Protein AF-A0A3D5E7F5-F1 (afdb_monomer_lite)

Structure (mmCIF, N/CA/C/O backbone):
data_AF-A0A3D5E7F5-F1
#
_entry.id   AF-A0A3D5E7F5-F1
#
loop_
_atom_site.group_PDB
_atom_site.id
_atom_site.type_symbol
_atom_site.label_atom_id
_atom_site.label_alt_id
_atom_site.label_comp_id
_atom_site.label_asym_id
_atom_site.label_entity_id
_atom_site.label_seq_id
_atom_site.pdbx_PDB_ins_code
_atom_site.Cartn_x
_atom_site.Cartn_y
_atom_site.Cartn_z
_atom_site.occupancy
_atom_site.B_iso_or_equiv
_atom_site.auth_seq_id
_atom_site.auth_comp_id
_atom_site.auth_asym_id
_atom_site.auth_atom_id
_atom_site.pdbx_PDB_model_num
ATOM 1 N N . MET A 1 1 ? 25.165 -11.598 -42.676 1.00 52.00 1 MET A N 1
ATOM 2 C CA . MET A 1 1 ? 25.227 -10.564 -41.622 1.00 52.00 1 MET A CA 1
ATOM 3 C C . MET A 1 1 ? 24.279 -11.002 -40.518 1.00 52.00 1 MET A C 1
ATOM 5 O O . MET A 1 1 ? 23.100 -10.679 -40.572 1.00 52.00 1 MET A O 1
ATOM 9 N N . GLY A 1 2 ? 24.751 -11.881 -39.631 1.00 55.62 2 GLY A N 1
ATOM 10 C CA . GLY A 1 2 ? 23.939 -12.395 -38.530 1.00 55.62 2 GLY A CA 1
ATOM 11 C C . GLY A 1 2 ? 23.637 -11.261 -37.561 1.00 55.62 2 GLY A C 1
ATOM 12 O O . GLY A 1 2 ? 24.557 -10.583 -37.113 1.00 55.62 2 GLY A O 1
ATOM 13 N N . LEU A 1 3 ? 22.355 -11.024 -37.298 1.00 56.19 3 LEU A N 1
ATOM 14 C CA . LEU A 1 3 ? 21.933 -10.163 -36.202 1.00 56.19 3 LEU A CA 1
ATOM 15 C C . LEU A 1 3 ? 22.453 -10.799 -34.907 1.00 56.19 3 LEU A C 1
ATOM 17 O O . LEU A 1 3 ? 22.221 -11.998 -34.718 1.00 56.19 3 LEU A O 1
ATOM 21 N N . PRO A 1 4 ? 23.177 -10.064 -34.047 1.00 60.12 4 PRO A N 1
ATOM 22 C CA . PRO A 1 4 ? 23.607 -10.633 -32.791 1.00 60.12 4 PRO A CA 1
ATOM 23 C C . PRO A 1 4 ? 22.354 -10.895 -31.961 1.00 60.12 4 PRO A C 1
ATOM 25 O O . PRO A 1 4 ? 21.516 -10.014 -31.758 1.00 60.12 4 PRO A O 1
ATOM 28 N N . LEU A 1 5 ? 22.237 -12.155 -31.555 1.00 63.81 5 LEU A N 1
ATOM 29 C CA . LEU A 1 5 ? 21.404 -12.629 -30.469 1.00 63.81 5 LEU A CA 1
ATOM 30 C C . LEU A 1 5 ? 21.556 -11.623 -29.319 1.00 63.81 5 LEU A C 1
ATOM 32 O O . LEU A 1 5 ? 22.644 -11.478 -28.766 1.00 63.81 5 LEU A O 1
ATOM 36 N N . MET A 1 6 ? 20.499 -10.874 -29.006 1.00 60.59 6 MET A N 1
ATOM 37 C CA . MET A 1 6 ? 20.415 -10.246 -27.693 1.00 60.59 6 MET A CA 1
ATOM 38 C C . MET A 1 6 ? 20.395 -11.403 -26.692 1.00 60.59 6 MET A C 1
ATOM 40 O O . MET A 1 6 ? 19.353 -12.028 -26.500 1.00 60.59 6 MET A O 1
ATOM 44 N N . GLU A 1 7 ? 21.549 -11.725 -26.112 1.00 63.12 7 GLU A N 1
ATOM 45 C CA . GLU A 1 7 ? 21.632 -12.545 -24.908 1.00 63.12 7 GLU A CA 1
ATOM 46 C C . GLU A 1 7 ? 21.009 -11.733 -23.769 1.00 63.12 7 GLU A C 1
ATOM 48 O O . GLU A 1 7 ? 21.666 -10.957 -23.081 1.00 63.12 7 GLU A O 1
ATOM 53 N N . LEU A 1 8 ? 19.687 -11.839 -23.634 1.00 66.00 8 LEU A N 1
ATOM 54 C CA . LEU A 1 8 ? 18.940 -11.303 -22.501 1.00 66.00 8 LEU A CA 1
ATOM 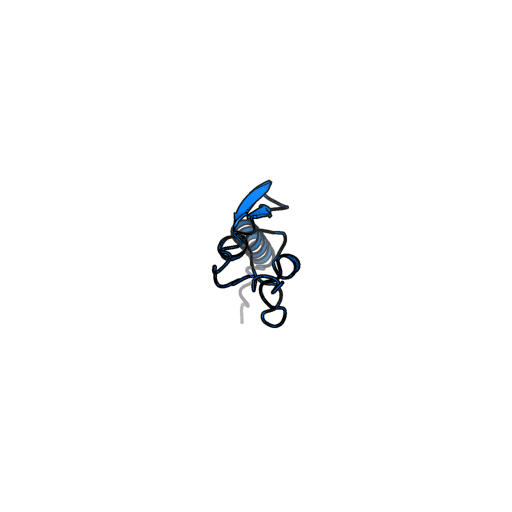55 C C . LEU A 1 8 ? 19.011 -12.302 -21.342 1.00 66.00 8 LEU A C 1
ATOM 57 O O . LEU A 1 8 ? 17.986 -12.823 -20.918 1.00 66.00 8 LEU A O 1
ATOM 61 N N . ASP A 1 9 ? 20.221 -12.561 -20.852 1.00 60.00 9 ASP A N 1
ATOM 62 C CA . ASP A 1 9 ? 20.463 -13.338 -19.630 1.00 60.00 9 ASP A CA 1
ATOM 63 C C . ASP A 1 9 ? 21.087 -12.472 -18.524 1.00 60.00 9 ASP A C 1
ATOM 65 O O . ASP A 1 9 ? 21.722 -12.974 -17.601 1.00 60.00 9 ASP 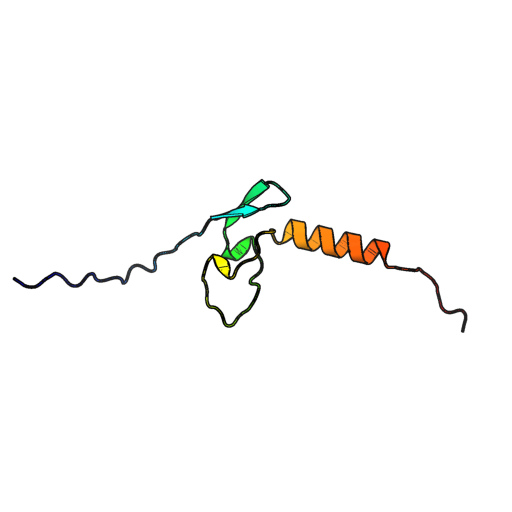A O 1
ATOM 69 N N . ASP A 1 10 ? 20.856 -11.157 -18.556 1.00 57.84 10 ASP A N 1
ATOM 70 C CA . ASP A 1 10 ? 20.887 -10.382 -17.322 1.00 57.84 10 ASP A CA 1
ATOM 71 C C . ASP A 1 10 ? 19.523 -10.552 -16.643 1.00 57.84 10 ASP A C 1
ATOM 73 O O . ASP A 1 10 ? 18.500 -10.191 -17.242 1.00 57.84 10 ASP A O 1
ATOM 77 N N . PRO A 1 11 ? 19.445 -11.076 -15.402 1.00 56.12 11 PRO A N 1
ATOM 78 C CA . PRO A 1 11 ? 18.229 -10.975 -14.621 1.00 56.12 11 PRO A CA 1
ATOM 79 C C . PRO A 1 11 ? 18.020 -9.485 -14.395 1.00 56.12 11 PRO A C 1
ATOM 81 O O . PRO A 1 11 ? 18.622 -8.896 -13.497 1.00 56.12 11 PRO A O 1
ATOM 84 N N . VAL A 1 12 ? 17.220 -8.851 -15.255 1.00 56.78 12 VAL A N 1
ATOM 85 C CA . VAL A 1 12 ? 16.892 -7.444 -15.105 1.00 56.78 12 VAL A CA 1
ATOM 86 C C . VAL A 1 12 ? 16.151 -7.351 -13.786 1.00 56.78 12 VAL A C 1
ATOM 88 O O . VAL A 1 12 ? 14.959 -7.649 -13.689 1.00 56.78 12 VAL A O 1
ATOM 91 N N . LEU A 1 13 ? 16.896 -6.989 -12.745 1.00 56.94 13 LEU A N 1
ATOM 92 C CA . LEU A 1 13 ? 16.402 -6.647 -11.432 1.00 56.94 13 LEU A CA 1
ATOM 93 C C . LEU A 1 13 ? 15.649 -5.333 -11.622 1.00 56.94 13 LEU A C 1
ATOM 95 O O . LEU A 1 13 ? 16.132 -4.256 -11.285 1.00 56.94 13 LEU A O 1
ATOM 99 N N . PHE A 1 14 ? 14.481 -5.408 -12.260 1.00 56.28 14 PHE A N 1
ATOM 100 C CA . PHE A 1 14 ? 13.590 -4.283 -12.409 1.00 56.28 14 PHE A CA 1
ATOM 101 C C . PHE A 1 14 ? 13.043 -3.985 -11.016 1.00 56.28 14 PHE A C 1
ATOM 103 O O . PHE A 1 14 ? 11.968 -4.456 -10.623 1.00 56.28 14 PHE A O 1
ATOM 110 N N . LEU A 1 15 ? 13.801 -3.194 -10.260 1.00 61.56 15 LEU A N 1
ATOM 111 C CA . LEU A 1 15 ? 13.337 -2.542 -9.052 1.00 61.56 15 LEU A CA 1
ATOM 112 C C . LEU A 1 15 ? 12.269 -1.532 -9.478 1.00 61.56 15 LEU A C 1
ATOM 114 O O . LEU A 1 15 ? 12.516 -0.354 -9.714 1.00 61.56 15 LEU A O 1
ATOM 118 N N . HIS A 1 16 ? 11.051 -2.029 -9.665 1.00 80.50 16 HIS A N 1
ATOM 119 C CA . HIS A 1 16 ? 9.911 -1.185 -9.950 1.00 80.50 16 HIS A CA 1
ATOM 120 C C . HIS A 1 16 ? 9.577 -0.431 -8.668 1.00 80.50 16 HIS A C 1
ATOM 122 O O . HIS A 1 16 ? 9.007 -0.986 -7.730 1.00 80.50 16 HIS A O 1
ATOM 128 N N . GLU A 1 17 ? 9.941 0.839 -8.610 1.00 90.25 17 GLU A N 1
ATOM 129 C CA . GLU A 1 17 ? 9.552 1.710 -7.514 1.00 90.25 17 GLU A CA 1
ATOM 130 C C . GLU A 1 17 ? 8.190 2.355 -7.793 1.00 90.25 17 GLU A C 1
ATOM 132 O O . GLU A 1 17 ? 7.838 2.681 -8.929 1.00 90.25 17 GLU A O 1
ATOM 137 N N . ARG A 1 18 ? 7.383 2.541 -6.744 1.00 90.12 18 ARG A N 1
ATOM 138 C CA . ARG A 1 18 ? 6.092 3.238 -6.830 1.00 90.12 18 ARG A CA 1
ATOM 139 C C . ARG A 1 18 ? 5.889 4.143 -5.627 1.00 90.12 18 ARG A C 1
ATOM 141 O O . ARG A 1 18 ? 6.157 3.769 -4.486 1.00 90.12 18 ARG A O 1
ATOM 148 N N . LYS A 1 19 ? 5.307 5.316 -5.881 1.00 94.44 19 LYS A N 1
ATOM 149 C CA . LYS A 1 19 ? 4.807 6.227 -4.849 1.00 94.44 19 LYS A CA 1
ATOM 150 C C . LYS A 1 19 ? 3.464 5.734 -4.304 1.00 94.44 19 LYS A C 1
ATOM 152 O O . LYS A 1 19 ? 2.512 5.538 -5.057 1.00 94.44 19 LYS A O 1
ATOM 157 N N . CYS A 1 20 ? 3.376 5.536 -2.992 1.00 96.00 20 CYS A N 1
ATOM 158 C CA . CYS A 1 20 ? 2.126 5.176 -2.323 1.00 96.00 20 CYS A CA 1
ATOM 159 C C . CYS A 1 20 ? 1.102 6.318 -2.424 1.00 96.00 20 CYS A C 1
ATOM 161 O O . CYS A 1 20 ? 1.429 7.460 -2.113 1.00 96.00 20 CYS A O 1
ATOM 163 N N . ARG A 1 21 ? -0.157 6.005 -2.760 1.00 95.00 21 ARG A N 1
ATOM 164 C CA . ARG A 1 21 ? -1.253 6.993 -2.859 1.00 95.00 21 ARG A CA 1
ATOM 165 C C . ARG A 1 21 ? -1.649 7.644 -1.521 1.00 95.00 21 ARG A C 1
ATOM 167 O O . ARG A 1 21 ? -2.294 8.685 -1.527 1.00 95.00 21 ARG A O 1
ATOM 174 N N . VAL A 1 22 ? -1.325 7.022 -0.385 1.00 95.88 22 VAL A N 1
ATOM 175 C CA . VAL A 1 22 ? -1.791 7.463 0.946 1.00 95.88 22 VAL A CA 1
ATOM 176 C C . VAL A 1 22 ? -0.726 8.272 1.679 1.00 95.88 22 VAL A C 1
ATOM 178 O O . VAL A 1 22 ? -0.993 9.382 2.122 1.00 95.88 22 VAL A O 1
ATOM 181 N N . CYS A 1 23 ? 0.489 7.732 1.808 1.00 96.00 23 CYS A N 1
ATOM 182 C CA . CYS A 1 23 ? 1.582 8.410 2.510 1.00 96.00 23 CYS A CA 1
ATOM 183 C C . CYS A 1 23 ? 2.540 9.166 1.584 1.00 96.00 23 CYS A C 1
ATOM 185 O O . CYS A 1 23 ? 3.461 9.807 2.080 1.00 96.00 23 CYS A O 1
ATOM 187 N N . ASN A 1 24 ? 2.362 9.076 0.260 1.00 95.94 24 ASN A N 1
ATOM 188 C CA . ASN A 1 24 ? 3.191 9.746 -0.746 1.00 95.94 24 ASN A CA 1
ATOM 189 C C . ASN A 1 24 ? 4.691 9.397 -0.705 1.00 95.94 24 ASN A C 1
ATOM 191 O O . ASN A 1 24 ? 5.486 10.076 -1.351 1.00 95.94 24 ASN A O 1
ATOM 195 N N . LYS A 1 25 ? 5.083 8.331 -0.001 1.00 95.62 25 LYS A N 1
ATOM 196 C CA . LYS A 1 25 ? 6.459 7.816 0.024 1.00 95.62 25 LYS A CA 1
ATOM 197 C C . LYS A 1 25 ? 6.673 6.783 -1.082 1.00 95.62 25 LYS A C 1
ATOM 199 O O . LYS A 1 25 ? 5.736 6.062 -1.443 1.00 95.62 25 LYS A O 1
ATOM 204 N N . THR A 1 26 ? 7.892 6.722 -1.601 1.00 94.00 26 THR A N 1
ATOM 205 C CA . THR A 1 26 ? 8.303 5.764 -2.634 1.00 94.00 26 THR A CA 1
ATOM 206 C C . THR A 1 26 ? 8.837 4.496 -1.981 1.00 94.00 26 THR A C 1
ATOM 208 O O . THR A 1 26 ? 9.591 4.573 -1.014 1.00 94.00 26 THR A O 1
ATOM 211 N N . TYR A 1 27 ? 8.411 3.340 -2.485 1.00 92.56 27 TYR A N 1
ATOM 212 C CA . TYR A 1 27 ? 8.891 2.034 -2.039 1.00 92.56 27 TYR A CA 1
ATOM 213 C C . TYR A 1 27 ? 9.108 1.109 -3.245 1.00 92.56 27 TYR A C 1
ATOM 215 O O . TYR A 1 27 ? 8.402 1.263 -4.251 1.00 92.56 27 TYR A O 1
ATOM 223 N N . PRO A 1 28 ? 9.999 0.109 -3.137 1.00 92.25 28 PRO A N 1
ATOM 224 C CA . PRO A 1 28 ? 10.078 -0.979 -4.111 1.00 92.25 28 PRO A CA 1
ATOM 225 C C . PRO A 1 28 ? 8.773 -1.799 -4.125 1.00 92.25 28 PRO A C 1
ATOM 227 O O . PRO A 1 28 ? 8.165 -2.035 -3.077 1.00 92.25 28 PRO A O 1
ATOM 230 N N . LEU A 1 29 ? 8.313 -2.239 -5.304 1.00 89.44 29 LEU A N 1
ATOM 231 C CA . LEU A 1 29 ? 7.038 -2.956 -5.478 1.00 89.44 29 LEU A CA 1
ATOM 232 C C . LEU A 1 29 ? 6.976 -4.277 -4.708 1.00 89.44 29 LEU A C 1
ATOM 234 O O . LEU A 1 29 ? 5.973 -4.560 -4.051 1.00 89.44 29 LEU A O 1
ATOM 238 N N . THR A 1 30 ? 8.048 -5.062 -4.785 1.00 87.38 30 THR A N 1
ATOM 239 C CA . THR A 1 30 ? 8.167 -6.404 -4.200 1.00 87.38 30 THR A CA 1
ATOM 240 C C . THR A 1 30 ? 8.064 -6.369 -2.672 1.00 87.38 30 THR A C 1
ATOM 242 O O . THR A 1 30 ? 7.295 -7.125 -2.067 1.00 87.38 30 THR A O 1
ATOM 245 N N . GLU A 1 31 ? 8.768 -5.438 -2.031 1.00 89.69 31 GLU A N 1
ATOM 246 C CA . GLU A 1 31 ? 8.795 -5.331 -0.570 1.00 89.69 31 GLU A CA 1
ATOM 247 C C . GLU A 1 31 ? 7.688 -4.422 -0.027 1.00 89.69 31 GLU A C 1
ATOM 249 O O . GLU A 1 31 ? 7.055 -4.746 0.981 1.00 89.69 31 GLU A O 1
ATOM 254 N N . GLY A 1 32 ? 7.411 -3.304 -0.697 1.00 92.69 32 GLY A N 1
ATOM 255 C CA . GLY A 1 32 ? 6.572 -2.223 -0.185 1.00 92.69 32 GLY A CA 1
ATOM 256 C C . GLY A 1 32 ? 5.072 -2.391 -0.409 1.00 92.69 32 GLY A C 1
ATOM 257 O O . GLY A 1 32 ? 4.284 -1.765 0.306 1.00 92.69 32 GLY A O 1
ATOM 258 N N . PHE A 1 33 ? 4.646 -3.231 -1.357 1.00 93.81 33 PHE A N 1
ATOM 259 C CA . PHE A 1 33 ? 3.245 -3.338 -1.777 1.00 93.81 33 PHE A CA 1
ATOM 260 C C . PHE A 1 33 ? 2.740 -4.788 -1.760 1.00 93.81 33 PHE A C 1
ATOM 262 O O . PHE A 1 33 ? 3.500 -5.742 -1.899 1.00 93.81 33 PHE A O 1
ATOM 269 N N . TYR A 1 34 ? 1.434 -4.973 -1.548 1.00 92.69 34 TYR A N 1
ATOM 270 C CA . TYR A 1 34 ? 0.800 -6.293 -1.646 1.00 92.69 34 TYR A CA 1
ATOM 271 C C . TYR A 1 34 ? 0.455 -6.629 -3.101 1.00 92.69 34 TYR A C 1
ATOM 273 O O . TYR A 1 34 ? -0.066 -5.780 -3.826 1.00 92.69 34 TYR A O 1
ATOM 281 N N . LEU A 1 35 ? 0.668 -7.884 -3.501 1.00 90.38 35 LEU A N 1
ATOM 282 C CA . LEU A 1 35 ? 0.128 -8.444 -4.742 1.00 90.38 35 LEU A CA 1
ATOM 283 C C . LEU A 1 35 ? -1.383 -8.641 -4.607 1.00 90.38 35 LEU A C 1
ATOM 285 O O . LEU A 1 35 ? -1.853 -9.282 -3.669 1.00 90.38 35 LEU A O 1
ATOM 289 N N . THR A 1 36 ? -2.150 -8.116 -5.561 1.00 86.62 36 THR A N 1
ATOM 290 C CA . THR A 1 36 ? -3.614 -8.262 -5.559 1.00 86.62 36 THR A CA 1
ATOM 291 C C . THR A 1 36 ? -4.058 -9.682 -5.908 1.00 86.62 36 THR A C 1
ATOM 293 O O . THR A 1 36 ? -5.044 -10.167 -5.357 1.00 86.62 36 THR A O 1
ATOM 296 N N . ARG A 1 37 ? -3.347 -10.365 -6.820 1.00 82.12 37 ARG A N 1
ATOM 297 C CA . ARG A 1 37 ? -3.609 -11.755 -7.231 1.00 82.12 37 ARG A CA 1
ATOM 298 C C . ARG A 1 37 ? -2.301 -12.467 -7.562 1.00 82.12 37 ARG A C 1
ATOM 300 O O . ARG A 1 37 ? -1.515 -11.948 -8.347 1.00 82.12 37 ARG A O 1
ATOM 307 N N . LYS A 1 38 ? -2.115 -1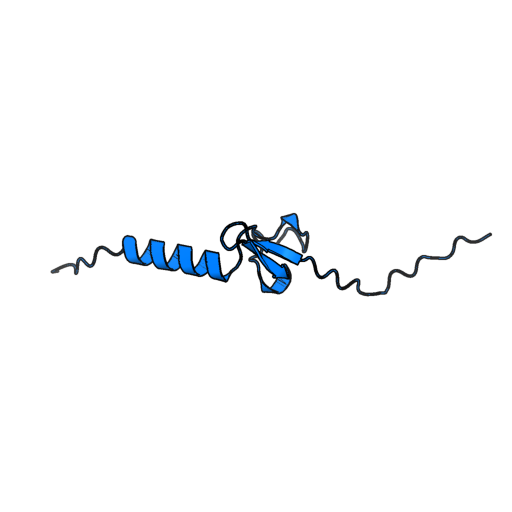3.683 -7.037 1.00 77.19 38 LYS A N 1
ATOM 308 C CA . LYS A 1 38 ? -0.913 -14.502 -7.284 1.00 77.19 38 LYS A CA 1
ATOM 309 C C . LYS A 1 38 ? -0.793 -14.991 -8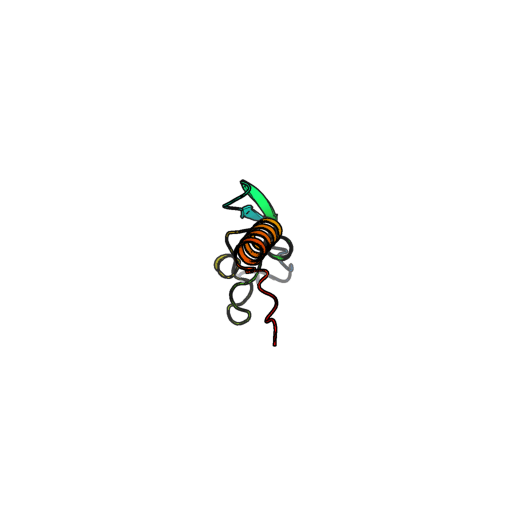.736 1.00 77.19 38 LYS A C 1
ATOM 311 O O . LYS A 1 38 ? 0.308 -15.201 -9.215 1.00 77.19 38 LYS A O 1
ATOM 316 N N . SER A 1 39 ? -1.909 -15.133 -9.454 1.00 74.12 39 SER A N 1
ATOM 317 C CA . SER A 1 39 ? -1.938 -15.723 -10.801 1.00 74.12 39 SER A CA 1
ATOM 318 C C . SER A 1 39 ? -1.536 -14.786 -11.948 1.00 74.12 39 SER A C 1
ATOM 320 O O . SER A 1 39 ? -1.391 -15.246 -13.074 1.00 74.12 39 SER A O 1
ATOM 322 N N . ARG A 1 40 ? -1.387 -13.474 -11.712 1.00 69.31 40 ARG A N 1
ATOM 323 C CA . ARG A 1 40 ? -1.172 -12.473 -12.782 1.00 69.31 40 ARG A CA 1
ATOM 324 C C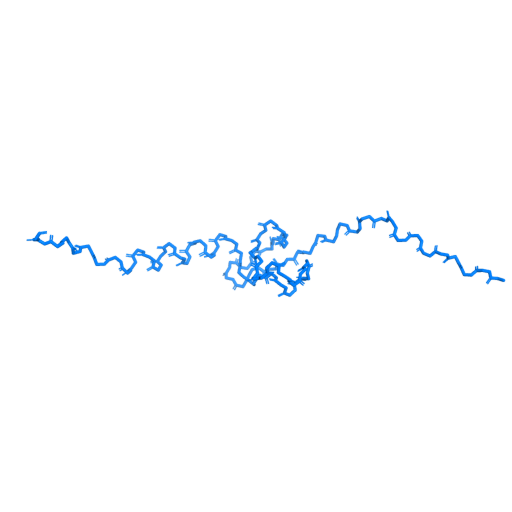 . ARG A 1 40 ? 0.302 -12.173 -13.099 1.00 69.31 40 ARG A C 1
ATOM 326 O O . ARG A 1 40 ? 0.563 -11.313 -13.943 1.00 69.31 40 ARG A O 1
ATOM 333 N N . GLY A 1 41 ? 1.236 -12.878 -12.459 1.00 73.94 41 GLY A N 1
ATOM 334 C CA . GLY A 1 41 ? 2.679 -12.643 -12.578 1.00 73.94 41 GLY A CA 1
ATOM 335 C C . GLY A 1 41 ? 3.134 -11.311 -11.967 1.00 73.94 41 GLY A C 1
ATOM 336 O O . GLY A 1 41 ? 2.318 -10.515 -11.485 1.00 73.94 41 GLY A O 1
ATOM 337 N N . GLU A 1 42 ? 4.440 -11.052 -12.022 1.00 74.81 42 GLU A N 1
ATOM 338 C CA . GLU A 1 42 ? 5.115 -9.876 -11.441 1.00 74.81 42 GLU A CA 1
ATOM 339 C C . GLU A 1 42 ? 4.972 -8.610 -12.301 1.00 74.81 42 GLU A C 1
ATOM 341 O O . GLU A 1 42 ? 5.902 -7.837 -12.509 1.00 74.81 42 GLU A O 1
ATOM 346 N N . LYS A 1 43 ? 3.770 -8.369 -12.828 1.00 83.88 43 LYS A N 1
ATOM 347 C CA . LYS A 1 43 ? 3.479 -7.126 -13.547 1.00 83.88 43 LYS A CA 1
ATOM 348 C C . LYS A 1 43 ? 3.314 -5.983 -12.543 1.00 83.88 43 LYS A C 1
ATOM 350 O O . LYS A 1 43 ? 2.630 -6.170 -11.533 1.00 83.88 43 LYS A O 1
ATOM 355 N N . PRO A 1 44 ? 3.798 -4.764 -12.831 1.00 83.62 44 PRO A N 1
ATOM 356 C CA . PRO A 1 44 ? 3.670 -3.639 -11.906 1.00 83.62 44 PRO A CA 1
ATOM 357 C C . PRO A 1 44 ? 2.210 -3.250 -11.613 1.00 83.62 44 PRO A C 1
ATOM 359 O O . PRO A 1 44 ? 1.890 -2.737 -10.539 1.00 83.62 44 PRO A O 1
ATOM 362 N N . SER A 1 45 ? 1.286 -3.528 -12.534 1.00 84.31 45 SER A N 1
ATOM 363 C CA . SER A 1 45 ? -0.157 -3.344 -12.329 1.00 84.31 45 SER A CA 1
ATOM 364 C C . SER A 1 45 ? -0.798 -4.386 -11.398 1.00 84.31 45 SER A C 1
ATOM 366 O O . SER A 1 45 ? -1.871 -4.128 -10.858 1.00 84.31 45 SER A O 1
ATOM 368 N N . SER A 1 46 ? -0.157 -5.538 -11.165 1.00 88.94 46 SER A N 1
ATOM 369 C CA . SER A 1 46 ? -0.650 -6.571 -10.239 1.00 88.94 46 SER A CA 1
ATOM 370 C C . SER A 1 46 ? -0.490 -6.175 -8.766 1.00 88.94 46 SER A C 1
ATOM 372 O O . SER A 1 46 ? -1.180 -6.731 -7.904 1.00 88.94 46 SER A O 1
ATOM 374 N N . TYR A 1 47 ? 0.389 -5.220 -8.456 1.00 91.12 47 TYR A N 1
ATOM 375 C CA . TYR A 1 47 ? 0.620 -4.721 -7.100 1.00 91.12 47 TYR A CA 1
ATOM 376 C C . TYR A 1 47 ? -0.367 -3.609 -6.726 1.00 91.12 47 TYR A C 1
ATOM 378 O O . TYR A 1 47 ? -0.795 -2.811 -7.563 1.00 91.12 47 TYR A O 1
ATOM 386 N N . SER A 1 48 ? -0.693 -3.525 -5.435 1.00 92.00 48 SER A N 1
ATOM 387 C CA . SER A 1 48 ? -1.509 -2.456 -4.852 1.00 92.00 48 SER A CA 1
ATOM 388 C C . SER A 1 48 ? -0.896 -1.065 -5.084 1.00 92.00 48 SER A C 1
ATOM 390 O O . SER A 1 48 ? 0.314 -0.909 -5.244 1.00 92.00 48 SER A O 1
ATOM 392 N N . TYR A 1 49 ? -1.731 -0.026 -5.073 1.00 93.31 49 TYR A N 1
ATOM 393 C CA . TYR A 1 49 ? -1.297 1.382 -5.092 1.00 93.31 49 TYR A CA 1
ATOM 394 C C . TYR A 1 49 ? -1.086 1.961 -3.685 1.00 93.31 49 TYR A C 1
ATOM 396 O O . TYR A 1 49 ? -0.627 3.092 -3.520 1.00 93.31 49 TYR A O 1
ATOM 404 N N . GLU A 1 50 ? -1.417 1.179 -2.663 1.00 95.94 50 GLU A N 1
ATOM 405 C CA . GLU A 1 50 ? -1.214 1.503 -1.259 1.00 95.94 50 GLU A CA 1
ATOM 406 C C . GLU A 1 50 ? -0.147 0.578 -0.674 1.00 95.94 50 GLU A C 1
ATOM 408 O O . GLU A 1 50 ? -0.209 -0.643 -0.855 1.00 95.94 50 GLU A O 1
ATOM 413 N N . CYS A 1 51 ? 0.832 1.156 0.023 1.00 96.06 51 CYS A N 1
ATOM 414 C CA . CYS A 1 51 ? 1.900 0.383 0.641 1.00 96.06 51 CYS A CA 1
ATOM 415 C C . CYS A 1 51 ? 1.376 -0.477 1.803 1.00 96.06 51 CYS A C 1
ATOM 417 O O . CYS A 1 51 ? 0.289 -0.255 2.358 1.00 96.06 51 CYS A O 1
ATOM 419 N N . LYS A 1 52 ? 2.170 -1.477 2.193 1.00 95.88 52 LYS A N 1
ATOM 420 C CA . LYS A 1 52 ? 1.807 -2.430 3.249 1.00 95.88 52 LYS A CA 1
ATOM 421 C C . LYS A 1 52 ? 1.514 -1.732 4.577 1.00 95.88 52 LYS A C 1
ATOM 423 O O . LYS A 1 52 ? 0.527 -2.075 5.224 1.00 95.88 52 LYS A O 1
ATOM 428 N N . SER A 1 53 ? 2.306 -0.726 4.957 1.00 96.94 53 SER A N 1
ATOM 429 C CA . SER A 1 53 ? 2.127 0.013 6.215 1.00 96.94 53 SER A CA 1
ATOM 430 C C . SER A 1 53 ? 0.800 0.773 6.261 1.00 96.94 53 SER A C 1
ATOM 432 O O . SER A 1 53 ? 0.041 0.602 7.214 1.00 96.94 53 SER A O 1
ATOM 434 N N . CYS A 1 54 ? 0.464 1.532 5.212 1.00 96.75 54 CYS A N 1
ATOM 435 C CA . CYS A 1 54 ? -0.825 2.222 5.103 1.00 96.75 54 CYS A CA 1
ATOM 436 C C . CYS A 1 54 ? -2.000 1.237 5.145 1.00 96.75 54 CYS A C 1
ATOM 438 O O . CYS A 1 54 ? -2.946 1.438 5.907 1.00 96.75 54 CYS A O 1
ATOM 440 N N . THR A 1 55 ? -1.882 0.115 4.429 1.00 95.81 55 THR A N 1
ATOM 441 C CA . THR A 1 55 ? -2.909 -0.934 4.418 1.00 95.81 55 THR A CA 1
ATOM 442 C C . THR A 1 55 ? -3.126 -1.522 5.816 1.00 95.81 55 THR A C 1
ATOM 444 O O . THR A 1 55 ? -4.268 -1.662 6.258 1.00 95.81 55 THR A O 1
ATOM 447 N N . ILE A 1 56 ? -2.044 -1.849 6.535 1.00 95.69 56 ILE A N 1
ATOM 448 C CA . ILE A 1 56 ? -2.104 -2.381 7.904 1.00 95.69 56 ILE A CA 1
ATOM 449 C C . ILE A 1 56 ? -2.768 -1.367 8.836 1.00 95.69 56 ILE A C 1
ATOM 451 O O . ILE A 1 56 ? -3.682 -1.742 9.571 1.00 95.69 56 ILE A O 1
ATOM 455 N N . SER A 1 57 ? -2.360 -0.097 8.787 1.00 96.06 57 SER A N 1
ATOM 456 C CA . SER A 1 57 ? -2.960 0.968 9.597 1.00 96.06 57 SER A CA 1
ATOM 457 C C . SER A 1 57 ? -4.455 1.109 9.320 1.00 96.06 57 SER A C 1
ATOM 459 O O . SER A 1 57 ? -5.252 1.080 10.254 1.00 96.06 57 SER A O 1
ATOM 461 N N . ARG A 1 58 ? -4.865 1.146 8.044 1.00 95.00 58 ARG A N 1
ATOM 462 C CA . ARG A 1 58 ? -6.279 1.214 7.649 1.00 95.00 58 ARG A CA 1
ATOM 463 C C . ARG A 1 58 ? -7.084 0.037 8.199 1.00 95.00 58 ARG A C 1
ATOM 465 O O . ARG A 1 58 ? -8.167 0.232 8.747 1.00 95.00 58 ARG A O 1
ATOM 472 N N . VAL A 1 59 ? -6.571 -1.188 8.057 1.00 93.75 59 VAL A N 1
ATOM 473 C CA . VAL A 1 59 ? -7.249 -2.401 8.542 1.00 93.75 59 VAL A CA 1
ATOM 474 C C . VAL A 1 59 ? -7.334 -2.409 10.068 1.00 93.75 59 VAL A C 1
ATOM 476 O O . VAL A 1 59 ? -8.397 -2.721 10.604 1.00 93.75 59 VAL A O 1
ATOM 479 N N . LYS A 1 60 ? -6.259 -2.035 10.774 1.00 93.69 60 LYS A N 1
ATOM 480 C CA . LYS A 1 60 ? -6.244 -1.933 12.242 1.00 93.69 60 LYS A CA 1
ATOM 481 C C . LYS A 1 60 ? -7.278 -0.923 12.740 1.00 93.69 60 LYS A C 1
ATOM 483 O O . LYS A 1 60 ? -8.093 -1.279 13.587 1.00 93.69 60 LYS A O 1
ATOM 488 N N . THR A 1 61 ? -7.306 0.284 12.174 1.00 92.31 61 THR A N 1
ATOM 489 C CA . THR A 1 61 ? -8.283 1.322 12.541 1.00 92.31 61 THR A CA 1
ATOM 490 C C . THR A 1 61 ? -9.714 0.865 12.267 1.00 92.31 61 THR A C 1
ATOM 492 O O . THR A 1 61 ? -10.567 0.968 13.144 1.00 92.31 61 THR A O 1
ATOM 495 N N . LYS A 1 62 ? -9.978 0.262 11.097 1.00 90.50 62 LYS A N 1
ATOM 496 C CA . LYS A 1 62 ? -11.310 -0.266 10.760 1.00 90.50 62 LYS A CA 1
ATOM 497 C C . LYS A 1 62 ? -11.770 -1.351 11.738 1.00 90.50 62 LYS A C 1
ATOM 499 O O . LYS A 1 62 ? -12.923 -1.354 12.149 1.00 90.50 62 LYS A O 1
ATOM 504 N N . ARG A 1 63 ? -10.878 -2.269 12.124 1.00 87.38 63 ARG A N 1
ATOM 505 C CA . ARG A 1 63 ? -11.195 -3.334 13.089 1.00 87.38 63 ARG A CA 1
ATOM 506 C C . ARG A 1 63 ? -11.439 -2.793 14.495 1.00 87.38 63 ARG A C 1
ATOM 508 O O . ARG A 1 63 ? -12.328 -3.297 15.165 1.00 87.38 63 ARG A O 1
ATOM 515 N N . LYS A 1 64 ? -10.680 -1.780 14.927 1.00 84.31 64 LYS A N 1
ATOM 516 C CA . LYS A 1 64 ? -10.884 -1.130 16.230 1.00 84.31 64 LYS A CA 1
ATOM 517 C C . LYS A 1 64 ? -12.261 -0.469 16.310 1.00 84.31 64 LYS A C 1
ATOM 519 O O . LYS A 1 64 ? -12.947 -0.650 17.303 1.00 84.31 64 LYS A O 1
ATOM 524 N N . ASN A 1 65 ? -12.678 0.221 15.250 1.00 80.44 65 ASN A N 1
ATOM 525 C CA . ASN A 1 65 ? -13.965 0.922 15.223 1.00 80.44 65 ASN A CA 1
ATOM 526 C C . ASN A 1 65 ? -15.175 -0.023 15.131 1.00 80.44 65 ASN A C 1
ATOM 528 O O . ASN A 1 65 ? -16.264 0.352 15.537 1.00 80.44 65 ASN A O 1
ATOM 532 N N . ASN A 1 66 ? -14.987 -1.241 14.613 1.00 74.00 66 ASN A N 1
ATOM 533 C CA . ASN A 1 66 ? -16.052 -2.242 14.484 1.00 74.00 66 ASN A CA 1
ATOM 534 C C . ASN A 1 66 ? -16.157 -3.196 15.684 1.00 74.00 66 ASN A C 1
ATOM 536 O O . ASN A 1 66 ? -16.981 -4.108 15.652 1.00 74.00 66 ASN A O 1
ATOM 540 N N . LYS A 1 67 ? -15.325 -3.042 16.722 1.00 69.00 67 LYS A N 1
ATOM 541 C CA . LYS A 1 67 ? -15.514 -3.795 17.963 1.00 69.00 67 LYS A CA 1
ATOM 542 C C . LYS A 1 67 ? -16.610 -3.123 18.780 1.00 69.00 67 LYS A C 1
ATOM 544 O O . LYS A 1 67 ? -16.353 -2.165 19.499 1.00 69.00 67 LYS A O 1
ATOM 549 N N . THR A 1 68 ? -17.820 -3.653 18.683 1.00 72.06 68 THR A N 1
ATOM 550 C CA . THR A 1 68 ? -18.776 -3.570 19.782 1.00 72.06 68 THR A CA 1
ATOM 551 C C . THR A 1 68 ? -18.224 -4.470 20.885 1.00 72.06 68 THR A C 1
ATOM 553 O O . THR A 1 68 ? -18.241 -5.691 20.739 1.00 72.06 68 THR A O 1
ATOM 556 N N . ASP A 1 69 ? -17.652 -3.882 21.935 1.00 69.06 69 ASP A N 1
ATOM 557 C CA . ASP A 1 69 ? -17.221 -4.604 23.140 1.00 69.06 69 ASP A CA 1
ATOM 558 C C . ASP A 1 69 ? -18.455 -4.993 23.964 1.00 69.06 69 ASP A C 1
ATOM 560 O O . ASP A 1 69 ? -18.679 -4.524 25.073 1.00 69.06 69 ASP A O 1
ATOM 564 N N . VAL A 1 70 ? -19.349 -5.751 23.333 1.00 72.69 70 VAL A N 1
ATOM 565 C CA . VAL A 1 70 ? -20.560 -6.271 23.950 1.00 72.69 70 VAL A CA 1
ATOM 566 C C . VAL A 1 70 ? -20.222 -7.701 24.302 1.00 72.69 70 VAL A C 1
ATOM 568 O O . VAL A 1 70 ? -20.210 -8.581 23.438 1.00 72.69 70 VAL A O 1
ATOM 571 N N . TYR A 1 71 ? -19.852 -7.898 25.562 1.00 75.19 71 TYR A N 1
ATOM 572 C CA . TYR A 1 71 ? -19.792 -9.229 26.126 1.00 75.19 71 TYR A CA 1
ATOM 573 C C . TYR A 1 71 ? -21.220 -9.793 26.103 1.00 75.19 71 TYR A C 1
ATOM 575 O O . TYR A 1 71 ? -22.140 -9.109 26.551 1.00 75.19 71 TYR A O 1
ATOM 583 N N . PRO A 1 72 ? -21.460 -10.970 25.508 1.00 74.06 72 PRO A N 1
ATOM 584 C CA . PRO A 1 72 ? -22.756 -11.605 25.627 1.00 74.06 72 PRO A CA 1
ATOM 585 C C . PRO A 1 72 ? -22.902 -12.076 27.074 1.00 74.06 72 PRO A C 1
ATOM 587 O O . PRO A 1 72 ? -22.149 -12.937 27.517 1.00 74.06 72 PRO A O 1
ATOM 590 N N . ASP A 1 73 ? -23.837 -11.482 27.810 1.00 79.06 73 ASP A N 1
ATOM 591 C CA . ASP A 1 73 ? -24.106 -11.803 29.219 1.00 79.06 73 ASP A CA 1
ATOM 592 C C . ASP A 1 73 ? -24.855 -13.151 29.387 1.00 79.06 73 ASP A C 1
ATOM 594 O O . ASP A 1 73 ? -25.741 -13.271 30.234 1.00 79.06 73 ASP A O 1
ATOM 598 N N . TRP A 1 74 ? -24.543 -14.158 28.560 1.00 76.06 74 TRP A N 1
ATOM 599 C CA . TRP A 1 74 ? -25.171 -15.485 28.555 1.00 76.06 74 TRP A CA 1
ATOM 600 C C . TRP A 1 74 ? -24.157 -16.623 28.430 1.00 76.06 74 TRP A C 1
ATOM 602 O O . TRP A 1 74 ? -23.186 -16.487 27.650 1.00 76.06 74 TRP A O 1
#

Secondary structure (DSSP, 8-state):
-PPP-----S------EEE-TTT--EEEHHHHEEES-GGG-S-GGGEEEEEHHHHHHHHHHHHHHT--------

Radius of gyration: 20.7 Å; chains: 1; bounding box: 50×26×71 Å

Sequence (74 aa):
MGLPLMELDDPVLFLHERKCRVCNKTYPLTEGFYLTRKSRGEKPSSYSYECKSCTISRVKTKRKNNKTDVY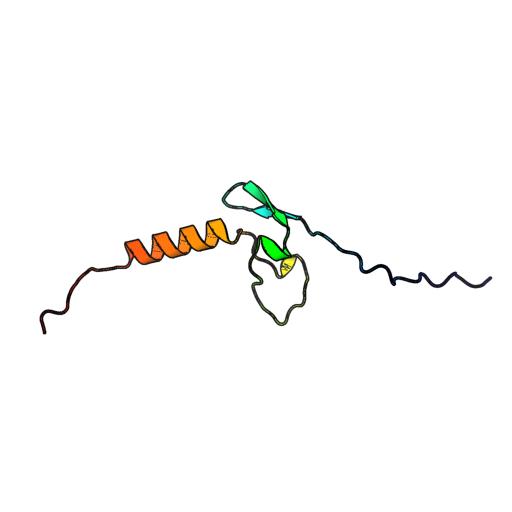PDW

Foldseek 3Di:
DDDDPPPPPPPPPPQDWAQAPPPRDIDGQVQFWDQCDPPPPPDSVRTDSHGPVRVVVVVVVVVVVPDPVDDPPD

pLDDT: mean 81.49, std 13.91, range [52.0, 96.94]